Protein AF-A0A4U9XHL0-F1 (afdb_monomer_lite)

Structure (mmCIF, N/CA/C/O backbone):
data_AF-A0A4U9XHL0-F1
#
_entry.id   AF-A0A4U9XHL0-F1
#
loop_
_atom_site.group_PDB
_atom_site.id
_atom_site.type_symbol
_atom_site.label_atom_id
_atom_site.label_alt_id
_atom_site.label_comp_id
_atom_site.label_asym_id
_atom_site.label_entity_id
_atom_site.label_seq_id
_atom_site.pdbx_PDB_ins_code
_atom_site.Cartn_x
_atom_site.Cartn_y
_atom_site.Cartn_z
_atom_site.occupancy
_atom_site.B_iso_or_equiv
_atom_site.auth_seq_id
_atom_s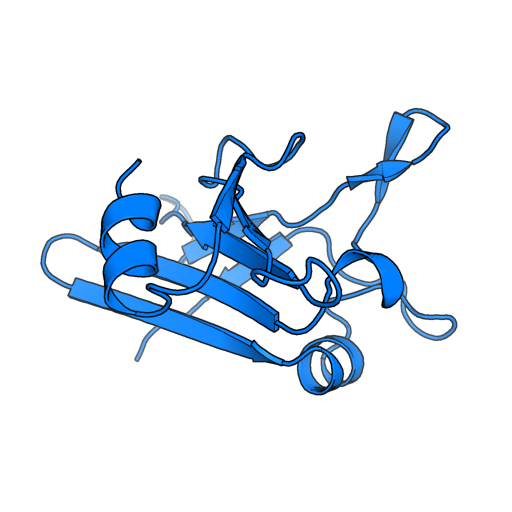ite.auth_comp_id
_atom_site.auth_asym_id
_atom_site.auth_atom_id
_atom_site.pdbx_PDB_model_num
ATOM 1 N N . MET A 1 1 ? -12.012 12.080 4.295 1.00 71.06 1 MET A N 1
ATOM 2 C CA . MET A 1 1 ? -11.476 10.882 3.616 1.00 71.06 1 MET A CA 1
ATOM 3 C C . MET A 1 1 ? -12.038 9.677 4.320 1.00 71.06 1 MET A C 1
ATOM 5 O O . MET A 1 1 ? -11.997 9.645 5.551 1.00 71.06 1 MET A O 1
ATOM 9 N N . LYS A 1 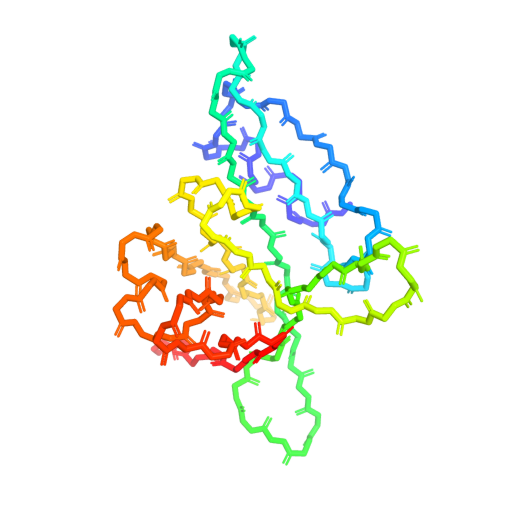2 ? -12.641 8.764 3.565 1.00 78.56 2 LYS A N 1
ATOM 10 C CA . LYS A 1 2 ? -13.396 7.644 4.140 1.00 78.56 2 LYS A CA 1
ATOM 11 C C . LYS A 1 2 ? -12.478 6.714 4.932 1.00 78.56 2 LYS A C 1
ATOM 13 O O . LYS A 1 2 ? -12.837 6.293 6.031 1.00 78.56 2 LYS A O 1
ATOM 18 N N . SER A 1 3 ? -11.250 6.530 4.446 1.00 89.75 3 SER A N 1
ATOM 19 C CA . SER A 1 3 ? -10.235 5.688 5.081 1.00 89.75 3 SER A CA 1
ATOM 20 C C . SER A 1 3 ? -9.856 6.168 6.483 1.00 89.75 3 SER A C 1
ATOM 22 O O . SER A 1 3 ? -9.678 5.348 7.372 1.00 89.75 3 SER A O 1
ATOM 24 N N . ILE A 1 4 ? -9.797 7.485 6.737 1.00 92.62 4 ILE A N 1
ATOM 25 C CA . ILE A 1 4 ? -9.383 8.017 8.052 1.00 92.62 4 ILE A CA 1
ATOM 26 C C . ILE A 1 4 ? -10.325 7.557 9.168 1.00 92.62 4 ILE A C 1
ATOM 28 O O . ILE A 1 4 ? -9.854 7.174 10.234 1.00 92.62 4 ILE A O 1
ATOM 32 N N . LYS A 1 5 ? -11.646 7.609 8.948 1.00 92.12 5 LYS A N 1
ATOM 33 C CA . LYS A 1 5 ? -12.620 7.231 9.984 1.00 92.12 5 LYS A CA 1
ATOM 34 C C . LYS A 1 5 ? -12.467 5.755 10.359 1.00 92.12 5 LYS A C 1
ATOM 36 O O . LYS A 1 5 ? -12.452 5.437 11.542 1.00 92.12 5 LYS A O 1
ATOM 41 N N . LEU A 1 6 ? -12.321 4.889 9.355 1.00 93.12 6 LEU A N 1
ATOM 42 C CA . LEU A 1 6 ? -12.100 3.456 9.545 1.00 93.12 6 LEU A CA 1
ATOM 43 C C . LEU A 1 6 ? -10.780 3.184 10.278 1.00 93.12 6 LEU A C 1
ATOM 45 O O . LEU A 1 6 ? -10.758 2.465 11.271 1.00 93.12 6 LEU A O 1
ATOM 49 N N . LEU A 1 7 ? -9.689 3.800 9.820 1.00 95.25 7 LEU A N 1
ATOM 50 C CA . LEU A 1 7 ? -8.366 3.596 10.404 1.00 95.25 7 LEU A CA 1
ATOM 51 C C . LEU A 1 7 ? -8.299 4.065 11.858 1.00 95.25 7 LEU A C 1
ATOM 53 O O . LEU A 1 7 ? -7.701 3.372 12.663 1.00 95.25 7 LEU A O 1
ATOM 57 N N . LYS A 1 8 ? -8.958 5.170 12.228 1.00 94.56 8 LYS A N 1
ATOM 58 C CA . LYS A 1 8 ? -9.028 5.612 13.633 1.00 94.56 8 LYS A CA 1
ATOM 59 C C . LYS A 1 8 ? -9.774 4.636 14.545 1.00 94.56 8 LYS A C 1
ATOM 61 O O . LYS A 1 8 ? -9.502 4.611 15.737 1.00 94.56 8 LYS A O 1
ATOM 66 N N . ALA A 1 9 ? -10.718 3.864 14.008 1.00 93.62 9 ALA A N 1
ATOM 67 C CA . ALA A 1 9 ? -11.428 2.850 14.783 1.00 93.62 9 ALA A CA 1
ATOM 68 C C . ALA A 1 9 ? -10.571 1.595 15.018 1.00 93.62 9 ALA A C 1
ATOM 70 O O . ALA A 1 9 ? -10.687 0.968 16.064 1.00 93.62 9 ALA A O 1
ATOM 71 N N . ILE A 1 10 ? -9.717 1.235 14.054 1.00 93.62 10 ILE A N 1
ATOM 72 C CA . ILE A 1 10 ? -8.907 0.003 14.087 1.00 93.62 10 ILE A CA 1
ATOM 73 C C . ILE A 1 10 ? -7.524 0.246 14.706 1.00 93.62 10 ILE A C 1
ATOM 75 O O . ILE A 1 10 ? -7.002 -0.600 15.421 1.00 93.62 10 ILE A O 1
ATOM 79 N N . TYR A 1 11 ? -6.950 1.420 14.456 1.00 93.88 11 TYR A N 1
ATOM 80 C CA . TYR A 1 11 ? -5.635 1.853 14.917 1.00 93.88 11 TYR A CA 1
ATOM 81 C C . TYR A 1 11 ? -5.765 3.166 15.712 1.00 93.88 11 TYR A C 1
ATOM 83 O O . TYR A 1 11 ? -5.245 4.198 15.280 1.00 93.88 11 TYR A O 1
ATOM 91 N N . PRO A 1 12 ? -6.477 3.168 16.856 1.00 94.12 12 PRO A N 1
ATOM 92 C CA . PRO A 1 12 ? -6.764 4.392 17.612 1.00 94.12 12 PRO A CA 1
ATOM 93 C C . PRO A 1 12 ? -5.506 5.082 18.152 1.00 94.12 12 PRO A C 1
ATOM 95 O O . PRO A 1 12 ? -5.516 6.289 18.380 1.00 94.12 12 PRO A O 1
ATOM 98 N N . ASP A 1 13 ? -4.419 4.329 18.329 1.00 93.62 13 ASP A N 1
ATOM 99 C CA . ASP A 1 13 ? -3.148 4.830 18.847 1.00 93.62 13 ASP A CA 1
ATOM 100 C C . ASP A 1 13 ? -2.201 5.376 17.772 1.00 93.62 13 ASP A C 1
ATOM 102 O O . ASP A 1 13 ? -1.096 5.793 18.106 1.00 93.62 13 ASP A O 1
ATOM 106 N N . PHE A 1 14 ? -2.597 5.379 16.499 1.00 95.69 14 PHE A N 1
ATOM 107 C CA . PHE A 1 14 ? -1.754 5.884 15.419 1.00 95.69 14 PHE A CA 1
ATOM 108 C C . PHE A 1 14 ? -2.163 7.295 14.998 1.00 95.69 14 PHE A C 1
ATOM 110 O O . PHE A 1 14 ? -3.335 7.576 14.727 1.00 95.69 14 PHE A O 1
ATOM 117 N N . ASP A 1 15 ? -1.168 8.163 14.842 1.00 96.25 15 ASP A N 1
ATOM 118 C CA . ASP A 1 15 ? -1.351 9.436 14.158 1.00 96.25 15 ASP A CA 1
ATOM 119 C C . ASP A 1 15 ? -1.473 9.188 12.654 1.00 96.25 15 ASP A C 1
ATOM 121 O O . ASP A 1 15 ? -0.727 8.401 12.073 1.00 96.25 15 ASP A O 1
ATOM 125 N N . ILE A 1 16 ? -2.408 9.872 11.995 1.00 96.62 16 ILE A N 1
ATOM 126 C CA . ILE A 1 16 ? -2.664 9.684 10.563 1.00 96.62 16 ILE A CA 1
ATOM 127 C C . ILE A 1 16 ? -2.283 10.946 9.802 1.00 96.62 16 ILE A C 1
ATOM 129 O O . ILE A 1 16 ? -2.909 11.995 9.966 1.00 96.62 16 ILE A O 1
ATOM 133 N N . VAL A 1 17 ? -1.310 10.819 8.902 1.00 95.81 17 VAL A N 1
ATOM 134 C CA . VAL A 1 17 ? -0.870 11.896 8.007 1.00 95.81 17 VAL A CA 1
ATOM 135 C C . VAL A 1 17 ? -1.098 11.521 6.545 1.00 95.81 17 VAL A C 1
ATOM 137 O O . VAL A 1 17 ? -1.168 10.346 6.183 1.00 95.81 17 VAL A O 1
ATOM 140 N N . LYS A 1 18 ? -1.242 12.529 5.682 1.00 96.12 18 LYS A N 1
ATOM 141 C CA . LYS A 1 18 ? -1.408 12.315 4.240 1.00 96.12 18 LYS A CA 1
ATOM 142 C C . LYS A 1 18 ? -0.065 12.007 3.585 1.00 96.12 18 LYS A C 1
ATOM 144 O O . LYS A 1 18 ? 0.920 12.700 3.820 1.00 96.12 18 LYS A O 1
ATOM 149 N N . ASP A 1 19 ? -0.060 11.001 2.722 1.00 92.88 19 ASP A N 1
ATOM 150 C CA . ASP A 1 19 ? 1.042 10.720 1.810 1.00 92.88 19 ASP A CA 1
ATOM 151 C C . ASP A 1 19 ? 1.124 11.821 0.745 1.00 92.88 19 ASP A C 1
ATOM 153 O O . ASP A 1 19 ? 0.107 12.329 0.266 1.00 92.88 19 ASP A O 1
ATOM 157 N N . LYS A 1 20 ? 2.348 12.185 0.369 1.00 93.00 20 LYS A N 1
ATOM 158 C CA . LYS A 1 20 ? 2.610 13.281 -0.564 1.00 93.00 20 LYS A CA 1
ATOM 159 C C . LYS A 1 20 ? 2.231 12.948 -2.009 1.00 93.00 20 LYS A C 1
ATOM 161 O O . LYS A 1 20 ? 1.851 13.846 -2.754 1.00 93.00 20 LYS A O 1
ATOM 166 N N . TRP A 1 21 ? 2.370 11.689 -2.424 1.00 94.19 21 TRP A N 1
ATOM 167 C CA . TRP A 1 21 ? 2.373 11.323 -3.845 1.00 94.19 21 TRP A CA 1
ATOM 168 C C . TRP A 1 21 ? 1.131 10.557 -4.284 1.00 94.19 21 TRP A C 1
ATOM 170 O O . TRP A 1 21 ? 0.674 10.708 -5.411 1.00 94.19 21 TRP A O 1
ATOM 180 N N . ASN A 1 22 ? 0.548 9.761 -3.391 1.00 96.38 22 ASN A N 1
ATOM 181 C CA . ASN A 1 22 ? -0.522 8.822 -3.735 1.00 96.38 22 ASN A CA 1
ATOM 182 C C . ASN A 1 22 ? -1.905 9.329 -3.294 1.00 96.38 22 ASN A C 1
ATOM 184 O O . ASN A 1 22 ? -2.761 8.545 -2.884 1.00 96.38 22 ASN A O 1
ATOM 188 N N . ILE A 1 23 ? -2.115 10.648 -3.343 1.00 95.62 23 ILE A N 1
ATOM 189 C CA . ILE A 1 23 ? -3.310 11.327 -2.814 1.00 95.62 23 ILE A CA 1
ATOM 190 C C . ILE A 1 23 ? -4.587 10.812 -3.486 1.00 95.62 23 ILE A C 1
ATOM 192 O O . ILE A 1 23 ? -5.591 10.598 -2.806 1.00 95.62 23 ILE A O 1
ATOM 196 N N . ASP A 1 24 ? -4.526 10.527 -4.790 1.00 96.12 24 ASP A N 1
ATOM 197 C CA . ASP A 1 24 ? -5.660 9.994 -5.547 1.00 96.12 24 ASP A CA 1
ATOM 198 C C . ASP A 1 24 ? -6.193 8.683 -4.967 1.00 96.12 24 ASP A C 1
ATOM 200 O O . ASP A 1 24 ? -7.382 8.409 -5.091 1.00 96.12 24 ASP A O 1
ATOM 204 N N . TYR A 1 25 ? -5.352 7.889 -4.305 1.00 97.25 25 TYR A N 1
ATOM 205 C CA . TYR A 1 25 ? -5.719 6.620 -3.672 1.00 97.25 25 TYR A CA 1
ATOM 206 C C . TYR A 1 25 ? -5.830 6.761 -2.153 1.00 97.25 25 TYR A C 1
ATOM 208 O O . TYR A 1 25 ? -5.473 5.837 -1.431 1.00 97.25 25 TYR A O 1
ATOM 216 N N . GLU A 1 26 ? -6.253 7.934 -1.664 1.00 97.06 26 GLU A N 1
ATOM 217 C CA . GLU A 1 26 ? -6.246 8.300 -0.240 1.00 97.06 26 GLU A CA 1
ATOM 218 C C . GLU A 1 26 ? -4.949 7.841 0.448 1.00 97.06 26 GLU A C 1
ATOM 220 O O . GLU A 1 26 ? -4.975 7.125 1.448 1.00 97.06 26 GLU A O 1
ATOM 225 N N . GLY A 1 27 ? -3.800 8.194 -0.137 1.00 97.31 27 GLY A N 1
ATOM 226 C CA . GLY A 1 27 ? -2.501 7.851 0.419 1.00 97.31 27 GLY A CA 1
ATOM 227 C C . GLY A 1 27 ? -2.357 8.381 1.839 1.00 97.31 27 GLY A C 1
ATOM 228 O O . GLY A 1 27 ? -2.395 9.590 2.067 1.00 97.31 27 GLY A O 1
ATOM 229 N N . LEU A 1 28 ? -2.192 7.465 2.788 1.00 97.62 28 LEU A N 1
ATOM 230 C CA . LEU A 1 28 ? -2.069 7.753 4.210 1.00 97.62 28 LEU A CA 1
ATOM 231 C C . LEU A 1 28 ? -0.845 7.048 4.791 1.00 97.62 28 LEU A C 1
ATOM 233 O O . LEU A 1 28 ? -0.461 5.967 4.333 1.00 97.62 28 LEU A O 1
ATOM 237 N N . VAL A 1 29 ? -0.267 7.659 5.818 1.00 97.12 29 VAL A N 1
ATOM 238 C CA . VAL A 1 29 ? 0.761 7.067 6.671 1.00 97.12 29 VAL A CA 1
ATOM 239 C C . VAL A 1 29 ? 0.237 7.083 8.101 1.00 97.12 29 VAL A C 1
ATOM 241 O O . VAL A 1 29 ? -0.217 8.122 8.582 1.00 97.12 29 VAL A O 1
ATOM 244 N N . LEU A 1 30 ? 0.262 5.921 8.745 1.00 97.19 30 LEU A N 1
ATOM 245 C CA . LEU A 1 30 ? -0.058 5.749 10.154 1.00 97.19 30 LEU A CA 1
ATOM 246 C C . LEU A 1 30 ? 1.263 5.725 10.916 1.00 97.19 30 LEU A C 1
ATOM 248 O O . LEU A 1 30 ? 2.087 4.855 10.654 1.00 97.19 30 LEU A O 1
ATOM 252 N N . LEU A 1 31 ? 1.458 6.663 11.832 1.00 96.69 31 LEU A N 1
ATOM 253 C CA . LEU A 1 31 ? 2.664 6.810 12.642 1.00 96.69 31 LEU A CA 1
ATOM 254 C C . LEU A 1 31 ? 2.366 6.326 14.063 1.00 96.69 31 LEU A C 1
ATOM 256 O O . LEU A 1 31 ? 1.354 6.728 14.639 1.00 96.69 31 LEU A O 1
ATOM 260 N N . SER A 1 32 ? 3.218 5.471 14.631 1.00 94.56 32 SER A N 1
ATOM 261 C CA . SER A 1 32 ? 3.104 5.116 16.050 1.00 94.56 32 SER A CA 1
ATOM 262 C C . SER A 1 32 ? 3.342 6.348 16.934 1.00 94.56 32 SER A C 1
ATOM 264 O O . SER A 1 32 ? 3.996 7.304 16.512 1.00 94.56 32 SER A O 1
ATOM 266 N N . LYS A 1 33 ? 2.836 6.345 18.177 1.00 90.06 33 LYS A N 1
ATOM 267 C CA . LYS A 1 33 ? 2.987 7.483 19.114 1.00 90.06 33 LYS A CA 1
ATOM 268 C C . LYS A 1 33 ? 4.446 7.874 19.363 1.00 90.06 33 LYS A C 1
ATOM 270 O O . LYS A 1 33 ? 4.762 9.055 19.467 1.00 90.06 33 LYS A O 1
ATOM 275 N N . ASP A 1 34 ? 5.327 6.882 19.441 1.00 89.50 34 ASP A N 1
ATOM 276 C CA . ASP A 1 34 ? 6.777 7.059 19.584 1.00 89.50 34 ASP A CA 1
ATOM 277 C C . ASP A 1 34 ? 7.487 7.392 18.258 1.00 89.50 34 ASP A C 1
ATOM 279 O O . ASP A 1 34 ? 8.684 7.677 18.254 1.00 89.50 34 ASP A O 1
ATOM 283 N N . LYS A 1 35 ? 6.749 7.370 17.139 1.00 82.06 35 LYS A N 1
ATOM 284 C CA . LYS A 1 35 ? 7.204 7.596 15.760 1.00 82.06 35 LYS A CA 1
ATOM 285 C C . LYS A 1 35 ? 8.336 6.672 15.307 1.00 82.06 35 LYS A C 1
ATOM 287 O O . LYS A 1 35 ? 8.989 6.967 14.310 1.00 82.06 35 LYS A O 1
ATOM 292 N N . GLN A 1 36 ? 8.549 5.559 16.008 1.00 86.81 36 GLN A N 1
ATOM 293 C CA . GLN A 1 36 ? 9.568 4.567 15.657 1.00 86.81 36 GLN A CA 1
ATOM 294 C C . GLN A 1 36 ? 9.110 3.657 14.522 1.00 86.81 36 GLN A C 1
ATOM 296 O O . GLN A 1 36 ? 9.925 3.151 13.756 1.00 86.81 36 GLN A O 1
ATOM 301 N N . THR A 1 37 ? 7.799 3.454 14.392 1.00 90.44 37 THR A N 1
ATOM 302 C CA . THR A 1 37 ? 7.223 2.585 13.368 1.00 90.44 37 THR A CA 1
ATOM 303 C C . THR A 1 37 ? 6.129 3.308 12.610 1.00 90.44 37 THR A C 1
ATOM 305 O O . THR A 1 37 ? 5.475 4.233 13.106 1.00 90.44 37 THR A O 1
ATOM 308 N N . TYR A 1 38 ? 5.915 2.884 11.372 1.00 95.38 38 TYR A N 1
ATOM 309 C CA . TYR A 1 38 ? 4.831 3.412 10.573 1.00 95.38 38 TYR A CA 1
ATOM 310 C C . TYR A 1 38 ? 4.283 2.369 9.608 1.00 95.38 38 TYR A C 1
ATOM 312 O O . TYR A 1 38 ? 4.932 1.375 9.289 1.00 95.38 38 TYR A O 1
ATOM 320 N N . LYS A 1 39 ? 3.050 2.595 9.161 1.00 96.12 39 LYS A N 1
ATOM 321 C CA . LYS A 1 39 ? 2.335 1.764 8.187 1.00 96.12 39 LYS A CA 1
ATOM 322 C C . LYS A 1 39 ? 1.829 2.661 7.067 1.00 96.12 39 LYS A C 1
ATOM 324 O O . LYS A 1 39 ? 1.532 3.837 7.298 1.00 96.12 39 LYS A O 1
ATOM 329 N N . ARG A 1 40 ? 1.670 2.130 5.858 1.00 97.56 40 ARG A N 1
ATOM 330 C CA . ARG A 1 40 ? 1.086 2.878 4.735 1.00 97.56 40 ARG A CA 1
ATOM 331 C C . ARG A 1 40 ? -0.270 2.322 4.372 1.00 97.56 40 ARG A C 1
ATOM 333 O O . ARG A 1 40 ? -0.429 1.120 4.225 1.00 97.56 40 ARG A O 1
ATOM 340 N N . CYS A 1 41 ? -1.233 3.210 4.163 1.00 98.00 41 CYS A N 1
ATOM 341 C CA . CYS A 1 41 ? -2.573 2.839 3.739 1.00 98.00 41 CYS A CA 1
ATOM 342 C C . CYS A 1 41 ? -2.930 3.459 2.385 1.00 98.00 41 CYS A C 1
ATOM 344 O O . CYS A 1 41 ? -2.524 4.586 2.079 1.00 98.00 41 CYS A O 1
ATOM 346 N N . ARG A 1 42 ? -3.699 2.724 1.577 1.00 97.88 42 ARG A N 1
ATOM 347 C CA . ARG A 1 42 ? -4.329 3.202 0.341 1.00 97.88 42 ARG A CA 1
ATOM 348 C C . ARG A 1 42 ? -5.782 2.747 0.260 1.00 97.88 42 ARG A C 1
ATOM 350 O O . ARG A 1 42 ? -6.116 1.657 0.711 1.00 97.88 42 ARG A O 1
ATOM 357 N N . LEU A 1 43 ? -6.609 3.539 -0.407 1.00 97.94 43 LEU A N 1
ATOM 358 C CA . LEU A 1 43 ? -7.932 3.160 -0.885 1.00 97.94 43 LEU A CA 1
ATOM 359 C C . LEU A 1 43 ? -7.831 2.708 -2.345 1.00 97.94 43 LEU A C 1
ATOM 361 O O . LEU A 1 43 ? -7.530 3.508 -3.235 1.00 97.94 43 LEU A O 1
ATOM 365 N N . ALA A 1 44 ? -8.077 1.424 -2.597 1.00 98.19 44 ALA A N 1
ATOM 366 C CA . ALA A 1 44 ? -8.139 0.892 -3.951 1.00 98.19 44 ALA A CA 1
ATOM 367 C C . ALA A 1 44 ? -9.462 1.264 -4.633 1.00 98.19 44 ALA A C 1
ATOM 369 O O . ALA A 1 44 ? -10.500 1.414 -3.992 1.00 98.19 44 ALA A O 1
ATOM 370 N N . LYS A 1 45 ? -9.421 1.410 -5.959 1.00 97.06 45 LYS A N 1
ATOM 371 C CA . LYS A 1 45 ? -10.549 1.864 -6.775 1.00 97.06 45 LYS A CA 1
ATOM 372 C C . LYS A 1 45 ? -10.934 0.825 -7.811 1.00 97.06 45 LYS A C 1
ATOM 374 O O . LYS A 1 45 ? -10.071 0.276 -8.496 1.00 97.06 45 LYS A O 1
ATOM 379 N N . GLN A 1 46 ? -12.232 0.611 -7.984 1.00 95.94 46 GLN A N 1
ATOM 380 C CA . GLN A 1 46 ? -12.729 -0.139 -9.129 1.00 95.94 46 GLN A CA 1
ATOM 381 C C . GLN A 1 46 ? -12.403 0.621 -10.421 1.00 95.94 46 GLN A C 1
ATOM 383 O O . GLN A 1 46 ? -12.430 1.853 -10.465 1.00 95.94 46 GLN A O 1
ATOM 388 N N . THR A 1 47 ? -12.091 -0.113 -11.484 1.00 94.25 47 THR A N 1
ATOM 389 C CA . THR A 1 47 ? -11.850 0.469 -12.809 1.00 94.25 47 THR A CA 1
ATOM 390 C C . THR A 1 47 ? -12.823 -0.124 -13.825 1.00 94.25 47 THR A C 1
ATOM 392 O O . THR A 1 47 ? -12.999 -1.338 -13.795 1.00 94.25 47 THR A O 1
ATOM 395 N N . PRO A 1 48 ? -13.371 0.648 -14.782 1.00 93.62 48 PRO A N 1
ATOM 396 C CA . PRO A 1 48 ? -14.443 0.155 -15.657 1.00 93.62 48 PRO A CA 1
ATOM 397 C C . PRO A 1 48 ? -14.084 -1.054 -16.532 1.00 93.62 48 PRO A C 1
ATOM 399 O O . PRO A 1 48 ? -14.956 -1.834 -16.886 1.00 93.62 48 PRO A O 1
ATOM 402 N N . LYS A 1 49 ? -12.811 -1.189 -16.929 1.00 94.44 49 LYS A N 1
ATOM 403 C CA . LYS A 1 49 ? -12.377 -2.149 -17.963 1.00 94.44 49 LYS A CA 1
ATOM 404 C C . LYS A 1 49 ? -11.751 -3.440 -17.430 1.00 94.44 49 LYS A C 1
ATOM 406 O O . LYS A 1 49 ? -11.363 -4.284 -18.229 1.00 94.44 49 LYS A O 1
ATOM 411 N N . LYS A 1 50 ? -11.519 -3.552 -16.122 1.00 96.00 50 LYS A N 1
ATOM 412 C CA . LYS A 1 50 ? -10.775 -4.672 -15.532 1.00 96.00 50 LYS A CA 1
ATOM 413 C C . LYS A 1 50 ? -11.302 -4.967 -14.142 1.00 96.00 50 LYS A C 1
ATOM 415 O O . LYS A 1 50 ? -11.451 -4.032 -13.350 1.00 96.00 50 LYS A O 1
ATOM 420 N N . ASP A 1 51 ? -11.450 -6.253 -13.859 1.00 96.12 51 ASP A N 1
ATOM 421 C CA . ASP A 1 51 ? -11.858 -6.755 -12.554 1.00 96.12 51 ASP A CA 1
ATOM 422 C C . ASP A 1 51 ? -10.854 -6.399 -11.453 1.00 96.12 51 ASP A C 1
ATOM 424 O O . ASP A 1 51 ? -9.689 -6.043 -11.695 1.00 96.12 51 ASP A O 1
ATOM 428 N N . GLY A 1 52 ? -11.341 -6.481 -10.219 1.00 96.81 52 GLY A N 1
ATOM 429 C CA . GLY A 1 52 ? -10.598 -6.104 -9.028 1.00 96.81 52 GLY A CA 1
ATOM 430 C C . GLY A 1 52 ? -10.416 -4.593 -8.866 1.00 96.81 52 GLY A C 1
ATOM 431 O O . GLY A 1 52 ? -10.879 -3.766 -9.657 1.00 96.81 52 GLY A O 1
ATOM 432 N N . TYR A 1 53 ? -9.702 -4.241 -7.804 1.00 98.31 53 TYR A N 1
ATOM 433 C CA . TYR A 1 53 ? -9.544 -2.872 -7.332 1.00 98.31 53 TYR A CA 1
ATOM 434 C C . TYR A 1 53 ? -8.095 -2.440 -7.487 1.00 98.31 53 TYR A C 1
ATOM 436 O O . TYR A 1 53 ? -7.186 -3.065 -6.946 1.00 98.31 53 TYR A O 1
ATOM 444 N N . PHE A 1 54 ? -7.868 -1.379 -8.251 1.00 98.38 54 PHE A N 1
ATOM 445 C CA . PHE A 1 54 ? -6.547 -0.855 -8.553 1.00 98.38 54 PHE A CA 1
ATOM 446 C C . PHE A 1 54 ? -6.101 0.168 -7.509 1.00 98.38 54 PHE A C 1
ATOM 448 O O . PHE A 1 54 ? -6.871 1.043 -7.115 1.00 98.38 54 PHE A O 1
ATOM 455 N N . THR A 1 55 ? -4.838 0.094 -7.102 1.00 98.38 55 THR A N 1
ATOM 456 C CA . THR A 1 55 ? -4.207 1.092 -6.237 1.00 98.38 55 THR A CA 1
ATOM 457 C C . THR A 1 55 ? -2.749 1.305 -6.611 1.00 98.38 55 THR A C 1
ATOM 459 O O . THR A 1 55 ? -2.098 0.391 -7.125 1.00 98.38 55 THR A O 1
ATOM 462 N N . ALA A 1 56 ? -2.245 2.507 -6.334 1.00 98.19 56 ALA A N 1
ATOM 463 C CA . ALA A 1 56 ? -0.857 2.892 -6.540 1.00 98.19 56 ALA A CA 1
ATOM 464 C C . ALA A 1 56 ? -0.142 3.153 -5.201 1.00 98.19 56 ALA A C 1
ATOM 466 O O . ALA A 1 56 ? -0.714 3.693 -4.249 1.00 98.19 56 ALA A O 1
ATOM 467 N N . PHE A 1 57 ? 1.122 2.749 -5.136 1.00 97.19 57 PHE A N 1
ATOM 468 C CA . PHE A 1 57 ? 2.011 2.868 -3.983 1.00 97.19 57 PHE A CA 1
ATOM 469 C C . PHE A 1 57 ? 3.441 3.072 -4.494 1.00 97.19 57 PHE A C 1
ATOM 471 O O . PHE A 1 57 ? 4.194 2.135 -4.731 1.00 97.19 57 PHE A O 1
ATOM 478 N N . TRP A 1 58 ? 3.795 4.327 -4.731 1.00 97.62 58 TRP A N 1
ATOM 479 C CA . TRP A 1 58 ? 5.115 4.711 -5.226 1.00 97.62 58 TRP A CA 1
ATOM 480 C C . TRP A 1 58 ? 5.569 6.025 -4.595 1.00 97.62 58 TRP A C 1
ATOM 482 O O . TRP A 1 58 ? 4.769 6.754 -4.001 1.00 97.62 58 TRP A O 1
ATOM 492 N N . GLN A 1 59 ? 6.846 6.355 -4.760 1.00 96.38 59 GLN A N 1
ATOM 493 C CA . GLN A 1 59 ? 7.393 7.658 -4.394 1.00 96.38 59 GLN A CA 1
ATOM 494 C C . GLN A 1 59 ? 8.236 8.280 -5.503 1.00 96.38 59 GLN A C 1
ATOM 496 O O . GLN A 1 59 ? 8.550 7.634 -6.499 1.00 96.38 59 GLN A O 1
ATOM 501 N N . LYS A 1 60 ? 8.581 9.561 -5.357 1.00 96.12 60 LYS A N 1
ATOM 502 C CA . LYS A 1 60 ? 9.557 10.218 -6.232 1.00 96.12 60 LYS A CA 1
ATOM 503 C C . LYS A 1 60 ? 10.964 10.034 -5.686 1.00 96.12 60 LYS A C 1
ATOM 505 O O . LYS A 1 60 ? 11.206 10.340 -4.524 1.00 96.12 60 LYS A O 1
ATOM 510 N N . SER A 1 61 ? 11.886 9.625 -6.552 1.00 94.38 61 SER A N 1
ATOM 511 C CA . SER A 1 61 ? 13.318 9.715 -6.280 1.00 94.38 61 SER A CA 1
ATOM 512 C C . SER A 1 61 ? 13.779 11.175 -6.211 1.00 94.38 61 SER A C 1
ATOM 514 O O . SER A 1 61 ? 13.063 12.089 -6.633 1.00 94.38 61 SER A O 1
ATOM 516 N N . SER A 1 62 ? 15.011 11.393 -5.747 1.00 92.50 62 SER A N 1
ATOM 517 C CA . SER A 1 62 ? 15.674 12.708 -5.758 1.00 92.50 62 SER A CA 1
ATOM 518 C C . SER A 1 62 ? 15.699 13.353 -7.150 1.00 92.50 62 SER A C 1
ATOM 520 O O . SER A 1 62 ? 15.562 14.565 -7.274 1.00 92.50 62 SER A O 1
ATOM 522 N N . ASN A 1 63 ? 15.759 12.536 -8.205 1.00 95.31 63 ASN A N 1
ATOM 523 C CA . ASN A 1 63 ? 15.730 12.972 -9.604 1.00 95.31 63 ASN A CA 1
ATOM 524 C C . ASN A 1 63 ? 14.301 13.147 -10.160 1.00 95.31 63 ASN A C 1
ATOM 526 O O . ASN A 1 63 ? 14.107 13.246 -11.370 1.00 95.31 63 ASN A O 1
ATOM 530 N N . GLY A 1 64 ? 13.275 13.109 -9.304 1.00 94.00 64 GLY A N 1
ATOM 531 C CA . GLY A 1 64 ? 11.878 13.351 -9.670 1.00 94.00 64 GLY A CA 1
ATOM 532 C C . GLY A 1 64 ? 11.176 12.206 -10.409 1.00 94.00 64 GLY A C 1
ATOM 533 O O . GLY A 1 64 ? 10.018 12.378 -10.813 1.00 94.00 64 GLY A O 1
ATOM 534 N N . LYS A 1 65 ? 11.825 11.045 -10.570 1.00 96.88 65 LYS A N 1
ATOM 535 C CA . LYS A 1 65 ? 11.242 9.855 -11.213 1.00 96.88 65 LYS A CA 1
ATOM 536 C C . LYS A 1 65 ? 10.380 9.073 -10.230 1.00 96.88 65 LYS A C 1
ATOM 538 O O . LYS A 1 65 ? 10.756 8.930 -9.071 1.00 96.88 65 LYS A O 1
ATOM 543 N N . ASN A 1 66 ? 9.261 8.532 -10.704 1.00 97.56 66 ASN A N 1
ATOM 544 C CA . ASN A 1 66 ? 8.437 7.635 -9.900 1.00 97.56 66 ASN A CA 1
ATOM 545 C C . ASN A 1 66 ? 9.155 6.290 -9.754 1.00 97.56 66 ASN A C 1
ATOM 547 O O . ASN A 1 66 ? 9.557 5.690 -10.752 1.00 97.56 66 ASN A O 1
ATOM 551 N N . ILE A 1 67 ? 9.316 5.848 -8.514 1.00 97.50 67 ILE A N 1
ATOM 552 C CA . ILE A 1 67 ? 9.962 4.598 -8.135 1.00 97.50 67 ILE A CA 1
ATOM 553 C C . ILE A 1 67 ? 9.069 3.837 -7.145 1.00 97.50 67 ILE A C 1
ATOM 555 O O . ILE A 1 67 ? 8.305 4.459 -6.397 1.00 97.50 67 ILE A O 1
ATOM 559 N N . PRO A 1 68 ? 9.121 2.499 -7.143 1.00 97.75 68 PRO A N 1
ATOM 560 C CA . PRO A 1 68 ? 8.479 1.700 -6.108 1.00 97.75 68 PRO A CA 1
ATOM 561 C C . PRO A 1 68 ? 9.081 2.002 -4.735 1.00 97.75 68 PRO A C 1
ATOM 563 O O . PRO A 1 68 ? 10.190 2.524 -4.634 1.00 97.75 68 PRO A O 1
ATOM 566 N N . PHE A 1 69 ? 8.330 1.672 -3.689 1.00 97.19 69 PHE A N 1
ATOM 567 C CA . PHE A 1 69 ? 8.863 1.685 -2.330 1.00 97.19 69 PHE A CA 1
ATOM 568 C C . PHE A 1 69 ? 9.972 0.648 -2.177 1.00 97.19 69 PHE A C 1
ATOM 570 O O . PHE A 1 69 ? 9.886 -0.420 -2.781 1.00 97.19 69 PHE A O 1
ATOM 577 N N . THR A 1 70 ? 10.977 0.963 -1.372 1.00 95.56 70 THR A N 1
ATOM 578 C CA . THR A 1 70 ? 11.980 0.035 -0.843 1.00 95.56 70 THR A CA 1
ATOM 579 C C . THR A 1 70 ? 11.543 -0.521 0.516 1.00 95.56 70 THR A C 1
ATOM 581 O O . THR A 1 70 ? 10.453 -0.208 1.010 1.00 95.56 70 THR A O 1
ATOM 584 N N . ASP A 1 71 ? 12.402 -1.343 1.120 1.00 90.56 71 ASP A N 1
ATOM 585 C CA . ASP A 1 71 ? 12.248 -1.826 2.495 1.00 90.56 71 ASP A CA 1
ATOM 586 C C . ASP A 1 71 ? 12.103 -0.675 3.507 1.00 90.56 71 ASP A C 1
ATOM 588 O O . ASP A 1 71 ? 11.149 -0.627 4.289 1.00 90.56 71 ASP A O 1
ATOM 592 N N . ASP A 1 72 ? 12.976 0.327 3.392 1.00 89.38 72 ASP A N 1
ATOM 593 C CA . ASP A 1 72 ? 12.979 1.505 4.262 1.00 89.38 72 ASP A CA 1
ATOM 594 C C . ASP A 1 72 ? 11.746 2.389 4.078 1.00 89.38 72 ASP A C 1
ATOM 596 O O . 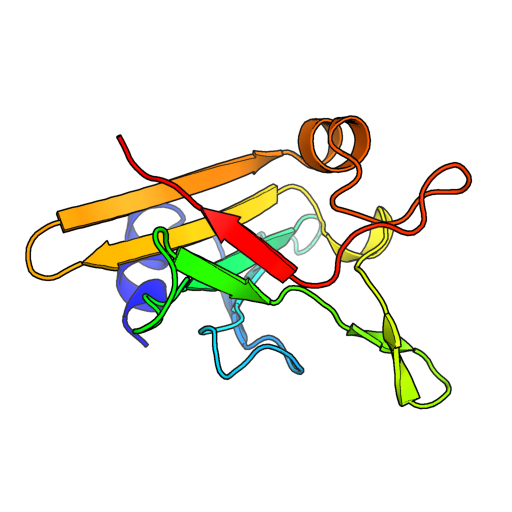ASP A 1 72 ? 11.333 3.072 5.015 1.00 89.38 72 ASP A O 1
ATOM 600 N N . ASP A 1 73 ? 11.153 2.391 2.879 1.00 93.25 73 ASP A N 1
ATOM 601 C CA . ASP A 1 73 ? 10.040 3.274 2.539 1.00 93.25 73 ASP A CA 1
ATOM 602 C C . ASP A 1 73 ? 8.683 2.746 3.004 1.00 93.25 73 ASP A C 1
ATOM 604 O O . ASP A 1 73 ? 7.770 3.542 3.246 1.00 93.25 73 ASP A O 1
ATOM 608 N N . LEU A 1 74 ? 8.481 1.424 3.030 1.00 94.25 74 LEU A N 1
ATOM 609 C CA . LEU A 1 74 ? 7.159 0.842 3.276 1.00 94.25 74 LEU A CA 1
ATOM 610 C C . LEU A 1 74 ? 6.731 0.982 4.742 1.00 94.25 74 LEU A C 1
ATOM 612 O O . LEU A 1 74 ? 5.548 1.214 5.013 1.00 94.25 74 LEU A O 1
ATOM 616 N N . GLY A 1 75 ? 7.687 0.859 5.662 1.00 94.25 75 GLY A N 1
ATOM 617 C CA . GLY A 1 75 ? 7.419 0.653 7.080 1.00 94.25 75 GLY A CA 1
ATOM 618 C C . GLY A 1 75 ? 7.028 -0.801 7.361 1.00 94.25 75 GLY A C 1
ATOM 619 O O . GLY A 1 75 ? 7.556 -1.728 6.752 1.00 94.25 75 GLY A O 1
ATOM 620 N N . GLU A 1 76 ? 6.099 -1.020 8.286 1.00 96.25 76 GLU A N 1
ATOM 621 C CA . GLU A 1 76 ? 5.753 -2.366 8.762 1.00 96.25 76 GLU A CA 1
ATOM 622 C C . GLU A 1 76 ? 4.723 -3.082 7.879 1.00 96.25 76 GLU A C 1
ATOM 624 O O . GLU A 1 76 ? 4.801 -4.295 7.674 1.00 96.25 76 GLU A O 1
ATOM 629 N N . GLU A 1 77 ? 3.756 -2.340 7.334 1.00 97.12 77 GLU A N 1
ATOM 630 C CA . GLU A 1 77 ? 2.624 -2.897 6.586 1.00 97.12 77 GLU A CA 1
ATOM 631 C C . GLU A 1 77 ? 2.170 -1.979 5.447 1.00 97.12 77 GLU A C 1
ATOM 633 O O . GLU A 1 77 ? 2.088 -0.754 5.598 1.00 97.12 77 GLU A O 1
ATOM 638 N N . LEU A 1 78 ? 1.761 -2.606 4.340 1.00 98.06 78 LEU A N 1
ATOM 639 C CA . LEU A 1 78 ? 0.924 -1.999 3.311 1.00 98.06 78 LEU A CA 1
ATOM 640 C C . LEU A 1 78 ? -0.536 -2.419 3.522 1.00 98.06 78 LEU A C 1
ATOM 642 O O . LEU A 1 78 ? -0.905 -3.572 3.294 1.00 98.06 78 LEU A O 1
ATOM 646 N N . ILE A 1 79 ? -1.374 -1.468 3.921 1.00 98.25 79 ILE A N 1
ATOM 647 C CA . ILE A 1 79 ? -2.809 -1.647 4.143 1.00 98.25 79 ILE A CA 1
ATOM 648 C C . ILE A 1 79 ? -3.569 -1.151 2.916 1.00 98.25 79 ILE A C 1
ATOM 650 O O . ILE A 1 79 ? -3.433 0.004 2.510 1.00 98.25 79 ILE A O 1
ATOM 654 N N . ILE A 1 80 ? -4.408 -1.999 2.332 1.00 98.31 80 ILE A N 1
ATOM 655 C CA . ILE A 1 80 ? -5.227 -1.645 1.174 1.00 98.31 80 ILE A CA 1
ATOM 656 C C . ILE A 1 80 ? -6.695 -1.819 1.521 1.00 98.31 80 ILE A C 1
ATOM 658 O O . ILE A 1 80 ? -7.180 -2.937 1.677 1.00 98.31 80 ILE A O 1
ATOM 662 N N . ILE A 1 81 ? -7.403 -0.699 1.615 1.00 98.06 81 ILE A N 1
ATOM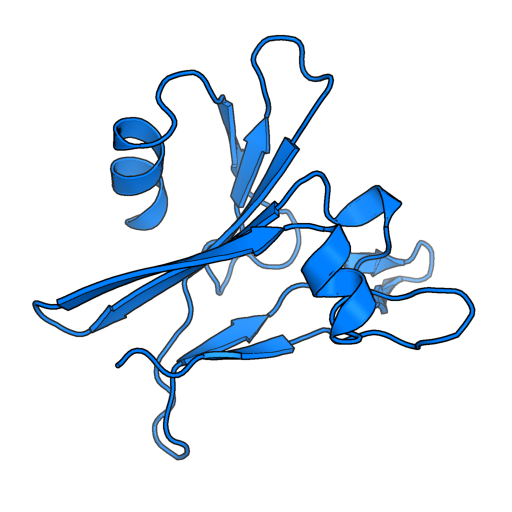 663 C CA . ILE A 1 81 ? -8.845 -0.663 1.830 1.00 98.06 81 ILE A CA 1
ATOM 664 C C . ILE A 1 81 ? -9.541 -0.838 0.484 1.00 98.06 81 ILE A C 1
ATOM 666 O O . ILE A 1 81 ? -9.182 -0.197 -0.507 1.00 98.06 81 ILE A O 1
ATOM 670 N N . VAL A 1 82 ? -10.564 -1.685 0.469 1.00 97.56 82 VAL A N 1
ATOM 671 C CA . VAL A 1 82 ? -11.509 -1.829 -0.636 1.00 97.56 82 VAL A CA 1
ATOM 672 C C . VAL A 1 82 ? -12.895 -1.476 -0.116 1.00 97.56 82 VAL A C 1
ATOM 674 O O . VAL A 1 82 ? -13.343 -2.010 0.898 1.00 97.56 82 VAL A O 1
ATOM 677 N N . GLU A 1 83 ? -13.575 -0.579 -0.820 1.00 94.06 83 GLU A N 1
ATOM 678 C CA . GLU A 1 83 ? -14.968 -0.220 -0.565 1.00 94.06 83 GLU A CA 1
ATOM 679 C C . GLU A 1 83 ? -15.753 -0.370 -1.869 1.00 94.06 83 GLU A C 1
ATOM 681 O O . GLU A 1 83 ? -15.388 0.218 -2.889 1.00 94.06 83 GLU A O 1
ATOM 686 N N . ASP A 1 84 ? -16.829 -1.151 -1.827 1.00 92.75 84 ASP A N 1
ATOM 687 C CA . ASP A 1 84 ? -17.746 -1.345 -2.947 1.00 92.75 84 ASP A CA 1
ATOM 688 C C . ASP A 1 84 ? -19.191 -1.369 -2.449 1.00 92.75 84 ASP A C 1
ATOM 690 O O . ASP A 1 84 ? -19.659 -2.342 -1.849 1.00 92.75 84 ASP A O 1
ATOM 694 N N . LYS A 1 85 ? -19.900 -0.262 -2.693 1.00 89.69 85 LYS A N 1
ATOM 695 C CA . LYS A 1 85 ? -21.286 -0.023 -2.265 1.00 89.69 85 LYS A CA 1
ATOM 696 C C . LYS A 1 85 ? -21.476 -0.258 -0.760 1.00 89.69 85 LYS A C 1
ATOM 698 O O . LYS A 1 85 ? -21.174 0.622 0.037 1.00 89.69 85 LYS A O 1
ATOM 703 N N . HIS A 1 86 ? -21.991 -1.428 -0.384 1.00 90.56 86 HIS A N 1
ATOM 704 C CA . HIS A 1 86 ? -22.298 -1.819 0.996 1.00 90.56 86 HIS A CA 1
ATOM 705 C C . HIS A 1 86 ? -21.268 -2.789 1.589 1.00 9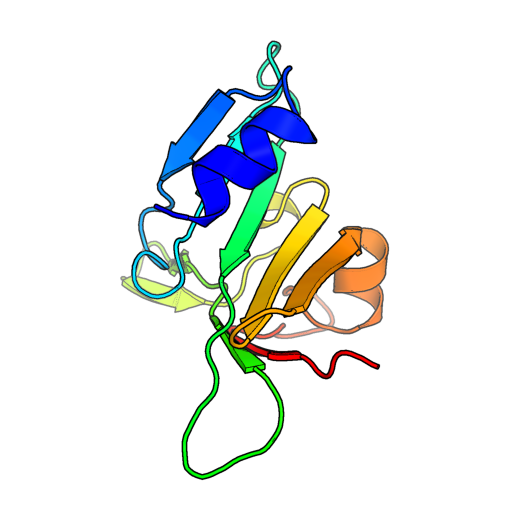0.56 86 HIS A C 1
ATOM 707 O O . HIS A 1 86 ? -21.435 -3.244 2.718 1.00 90.56 86 HIS A O 1
ATOM 713 N N . LYS A 1 87 ? -20.222 -3.135 0.833 1.00 93.12 87 LYS A N 1
ATOM 714 C CA . LYS A 1 87 ? -19.134 -4.008 1.269 1.00 93.12 87 LYS A CA 1
ATOM 715 C C . LYS A 1 87 ? -17.877 -3.183 1.510 1.00 93.12 87 LYS A C 1
ATOM 717 O O . LYS A 1 87 ? -17.535 -2.297 0.727 1.00 93.12 87 LYS A O 1
ATOM 722 N N . GLN A 1 88 ? -17.172 -3.506 2.584 1.00 94.06 88 GLN A N 1
ATOM 723 C CA . GLN A 1 88 ? -15.889 -2.909 2.917 1.00 94.06 88 GLN A CA 1
ATOM 724 C C . GLN A 1 88 ? -14.976 -3.979 3.504 1.00 94.06 88 GLN A C 1
ATOM 726 O O . GLN A 1 88 ? -15.420 -4.826 4.276 1.00 94.06 88 GLN A O 1
ATOM 731 N N . GLY A 1 89 ? -13.702 -3.930 3.137 1.00 95.50 89 GLY A N 1
ATOM 732 C CA . GLY A 1 89 ? -12.682 -4.821 3.667 1.00 95.50 89 GLY A CA 1
ATOM 733 C C . GLY A 1 89 ? -11.290 -4.228 3.520 1.00 95.50 89 GLY A C 1
ATOM 734 O O . GLY A 1 89 ? -11.104 -3.166 2.919 1.00 95.50 89 GLY A O 1
ATOM 735 N N . MET A 1 90 ? -10.306 -4.926 4.076 1.00 97.00 90 MET A N 1
ATOM 736 C CA . MET A 1 90 ? -8.908 -4.534 3.980 1.00 97.00 90 MET A CA 1
ATOM 737 C C . MET A 1 90 ? -7.999 -5.730 3.746 1.00 97.00 90 MET A C 1
ATOM 739 O O . MET A 1 90 ? -8.206 -6.807 4.299 1.00 97.00 90 MET A O 1
ATOM 743 N N . PHE A 1 91 ? -6.965 -5.499 2.950 1.00 98.19 91 PHE A N 1
ATOM 744 C CA . PHE A 1 91 ? -5.794 -6.354 2.875 1.00 98.19 91 PHE A CA 1
ATOM 745 C C . PHE A 1 91 ? -4.703 -5.723 3.727 1.00 98.19 91 PHE A C 1
ATOM 747 O O . PHE A 1 91 ? -4.418 -4.537 3.571 1.00 98.19 91 PHE A O 1
ATOM 754 N N . ILE A 1 92 ? -4.085 -6.510 4.599 1.00 97.94 92 ILE A N 1
ATOM 755 C CA . ILE A 1 92 ? -2.908 -6.103 5.362 1.00 97.94 92 ILE A CA 1
ATOM 756 C C . ILE A 1 92 ? -1.763 -6.962 4.844 1.00 97.94 92 ILE A C 1
ATOM 758 O O . ILE A 1 92 ? -1.810 -8.184 4.961 1.00 97.94 92 ILE A O 1
ATOM 762 N N . ILE A 1 93 ? -0.777 -6.330 4.210 1.00 98.31 93 ILE A N 1
ATOM 763 C CA . ILE A 1 93 ? 0.410 -7.007 3.687 1.00 98.31 93 ILE A CA 1
ATOM 764 C C . ILE A 1 93 ? 1.594 -6.601 4.565 1.00 98.31 93 ILE A C 1
ATOM 766 O O . ILE A 1 93 ? 2.074 -5.470 4.433 1.00 98.31 93 ILE A O 1
ATOM 770 N N . PRO A 1 94 ? 2.079 -7.490 5.446 1.00 98.00 94 PRO A N 1
ATOM 771 C CA . PRO A 1 94 ? 3.308 -7.257 6.191 1.00 98.00 94 PRO A CA 1
ATOM 772 C C . PRO A 1 94 ? 4.503 -7.048 5.257 1.00 98.00 94 PRO A C 1
ATOM 774 O O . PRO A 1 94 ? 4.576 -7.647 4.183 1.00 98.00 94 PRO A O 1
ATOM 777 N N . LYS A 1 95 ? 5.481 -6.253 5.688 1.00 97.12 95 LYS A N 1
ATOM 778 C CA . LYS A 1 95 ? 6.723 -5.978 4.946 1.00 97.12 95 LYS A CA 1
ATOM 779 C C . LYS A 1 95 ? 7.411 -7.240 4.414 1.00 97.12 95 LYS A C 1
ATOM 781 O O . LYS A 1 95 ? 7.729 -7.305 3.229 1.00 97.12 95 LYS A O 1
ATOM 786 N N . HIS A 1 96 ? 7.551 -8.280 5.239 1.00 97.00 96 HIS A N 1
ATOM 787 C CA . HIS A 1 96 ? 8.178 -9.539 4.815 1.00 97.00 96 HIS A CA 1
ATOM 788 C C . HIS A 1 96 ? 7.423 -10.218 3.654 1.00 97.00 96 HIS A C 1
ATOM 790 O O . HIS A 1 96 ? 8.038 -10.742 2.725 1.00 97.00 96 HIS A O 1
ATOM 796 N N . ASP A 1 97 ? 6.088 -10.162 3.660 1.00 98.12 97 ASP A N 1
ATOM 797 C CA . ASP A 1 97 ? 5.257 -10.670 2.570 1.00 98.12 97 ASP A CA 1
ATOM 798 C C . ASP A 1 97 ? 5.337 -9.774 1.330 1.00 98.12 97 ASP A C 1
ATOM 800 O O . ASP A 1 97 ? 5.304 -10.273 0.202 1.00 98.12 97 ASP A O 1
ATOM 804 N N . ALA A 1 98 ? 5.467 -8.456 1.515 1.00 98.00 98 ALA A N 1
ATOM 805 C CA . ALA A 1 98 ? 5.667 -7.512 0.422 1.00 98.00 98 ALA A CA 1
ATOM 806 C C . ALA A 1 98 ? 6.989 -7.772 -0.319 1.00 98.00 98 ALA A C 1
ATOM 808 O O . ALA A 1 98 ? 6.997 -7.763 -1.552 1.00 98.00 98 ALA A O 1
ATOM 809 N N . ILE A 1 99 ? 8.064 -8.082 0.413 1.00 96.88 99 ILE A N 1
ATOM 810 C CA . ILE A 1 99 ? 9.355 -8.515 -0.142 1.00 96.88 99 ILE A CA 1
ATOM 811 C C . ILE A 1 99 ? 9.184 -9.838 -0.888 1.00 96.88 99 ILE A C 1
ATOM 813 O O . ILE A 1 99 ? 9.424 -9.905 -2.092 1.00 96.88 99 ILE A O 1
ATOM 817 N N . LYS A 1 100 ? 8.663 -10.873 -0.213 1.00 97.56 100 LYS A N 1
ATOM 818 C CA . LYS A 1 100 ? 8.480 -12.218 -0.788 1.00 97.56 100 LYS A CA 1
ATOM 819 C C . LYS A 1 100 ? 7.658 -12.215 -2.082 1.00 97.56 100 LYS A C 1
ATOM 821 O O . LYS A 1 100 ? 7.850 -13.064 -2.950 1.00 97.56 100 LYS A O 1
ATOM 826 N N . ARG A 1 101 ? 6.713 -11.280 -2.216 1.00 96.75 101 ARG A N 1
ATOM 827 C CA . ARG A 1 101 ? 5.825 -11.139 -3.384 1.00 96.75 101 ARG A CA 1
ATOM 828 C C . ARG A 1 101 ? 6.315 -10.109 -4.409 1.00 96.75 101 ARG A C 1
ATOM 830 O O . ARG A 1 101 ? 5.563 -9.792 -5.342 1.00 96.75 101 ARG A O 1
ATOM 837 N N . ASN A 1 102 ? 7.538 -9.593 -4.258 1.00 97.44 102 ASN A N 1
ATOM 838 C CA . ASN A 1 102 ? 8.151 -8.592 -5.135 1.00 97.44 102 ASN A CA 1
ATOM 839 C C . ASN A 1 102 ? 7.269 -7.341 -5.311 1.00 97.44 102 ASN A C 1
ATOM 841 O O . ASN A 1 102 ? 7.090 -6.834 -6.421 1.00 97.44 102 ASN A O 1
ATOM 845 N N . ILE A 1 103 ? 6.625 -6.895 -4.229 1.00 98.00 103 ILE A N 1
ATOM 846 C CA . ILE A 1 103 ? 5.779 -5.693 -4.207 1.00 98.00 103 ILE A CA 1
ATOM 847 C C . ILE A 1 103 ? 6.645 -4.449 -4.012 1.00 98.00 103 ILE A C 1
ATOM 849 O O . ILE A 1 103 ? 6.424 -3.457 -4.703 1.00 98.00 103 ILE A O 1
ATOM 853 N N . ILE A 1 104 ? 7.637 -4.517 -3.127 1.00 97.81 104 ILE A N 1
ATOM 854 C CA . ILE A 1 104 ? 8.640 -3.465 -2.929 1.00 97.81 104 ILE A CA 1
ATOM 855 C C . ILE A 1 104 ? 9.942 -3.814 -3.652 1.00 97.81 104 ILE A C 1
ATOM 857 O O . ILE A 1 104 ? 10.133 -4.955 -4.083 1.00 97.81 104 ILE A O 1
ATOM 861 N N . ALA A 1 105 ? 10.790 -2.812 -3.855 1.00 97.62 105 ALA A N 1
ATOM 862 C CA . ALA A 1 105 ? 12.105 -2.974 -4.447 1.00 97.62 105 ALA A CA 1
ATOM 863 C C . ALA A 1 105 ? 13.108 -3.523 -3.427 1.00 97.62 105 ALA A C 1
ATOM 865 O O . ALA A 1 105 ? 13.127 -3.090 -2.275 1.00 97.62 105 ALA A O 1
ATOM 866 N N . THR A 1 106 ? 13.945 -4.441 -3.897 1.00 96.25 106 THR A N 1
ATOM 867 C CA . THR A 1 106 ? 15.113 -5.005 -3.208 1.00 96.25 106 THR A CA 1
ATOM 868 C C . THR A 1 106 ? 16.269 -5.097 -4.205 1.00 96.25 106 THR A C 1
ATOM 870 O O . THR A 1 106 ? 16.102 -4.754 -5.381 1.00 96.25 106 THR A O 1
ATOM 873 N N . ASP A 1 107 ? 17.426 -5.595 -3.779 1.00 95.12 107 ASP A N 1
ATOM 874 C CA . ASP A 1 107 ? 18.555 -5.821 -4.688 1.00 95.12 107 ASP A CA 1
ATOM 875 C C . ASP A 1 107 ? 18.224 -6.858 -5.782 1.00 95.12 107 ASP A C 1
ATOM 877 O O . ASP A 1 107 ? 18.712 -6.770 -6.910 1.00 95.12 107 ASP A O 1
ATOM 881 N N . GLU A 1 108 ? 17.325 -7.804 -5.494 1.00 94.62 108 GLU A N 1
ATOM 882 C CA . GLU A 1 108 ? 16.903 -8.870 -6.410 1.00 94.62 108 GLU A CA 1
ATOM 883 C C . GLU A 1 108 ? 15.651 -8.524 -7.232 1.00 94.62 108 GLU A C 1
ATOM 885 O O . GLU A 1 108 ? 15.331 -9.212 -8.206 1.00 94.62 108 GLU A O 1
ATOM 890 N N . SER A 1 109 ? 14.908 -7.479 -6.855 1.00 96.19 109 SER A N 1
ATOM 891 C CA . SER A 1 109 ? 13.602 -7.165 -7.435 1.00 96.19 109 SER A CA 1
ATOM 892 C C . SER A 1 109 ? 13.408 -5.674 -7.656 1.00 96.19 109 SER A C 1
ATOM 894 O O . SER A 1 109 ? 13.524 -4.860 -6.747 1.00 96.19 109 SER A O 1
ATOM 896 N N . LYS A 1 110 ? 12.953 -5.306 -8.859 1.00 96.12 110 LYS A N 1
ATOM 897 C CA . LYS A 1 110 ? 12.578 -3.917 -9.160 1.00 96.12 110 LYS A CA 1
ATOM 898 C C . LYS A 1 110 ? 11.374 -3.422 -8.357 1.00 96.12 110 LYS A C 1
ATOM 900 O O . LYS A 1 110 ? 11.172 -2.219 -8.331 1.00 96.12 110 LYS A O 1
ATOM 905 N N . GLY A 1 111 ? 10.565 -4.301 -7.761 1.00 97.88 111 GLY A N 1
ATOM 906 C CA . GLY A 1 111 ? 9.324 -3.931 -7.075 1.00 97.88 111 GLY A CA 1
ATOM 907 C C . GLY A 1 111 ? 8.190 -3.486 -8.008 1.00 97.88 111 GLY A C 1
ATOM 908 O O . GLY A 1 111 ? 8.278 -3.561 -9.238 1.00 97.88 111 GLY A O 1
ATOM 909 N N . LYS A 1 112 ? 7.083 -3.027 -7.416 1.00 98.31 112 LYS A N 1
ATOM 910 C CA . LYS A 1 112 ? 5.865 -2.584 -8.112 1.00 98.31 112 LYS A CA 1
ATOM 911 C C . LYS A 1 112 ? 5.441 -1.205 -7.624 1.00 98.31 112 LYS A C 1
ATOM 913 O O . LYS A 1 112 ? 5.538 -0.889 -6.449 1.00 98.31 112 LYS A O 1
ATOM 918 N N . MET A 1 113 ? 4.902 -0.400 -8.534 1.00 98.25 113 MET A N 1
ATOM 919 C CA . MET A 1 113 ? 4.330 0.913 -8.201 1.00 98.25 113 MET A CA 1
ATOM 920 C C . MET A 1 113 ? 2.806 0.8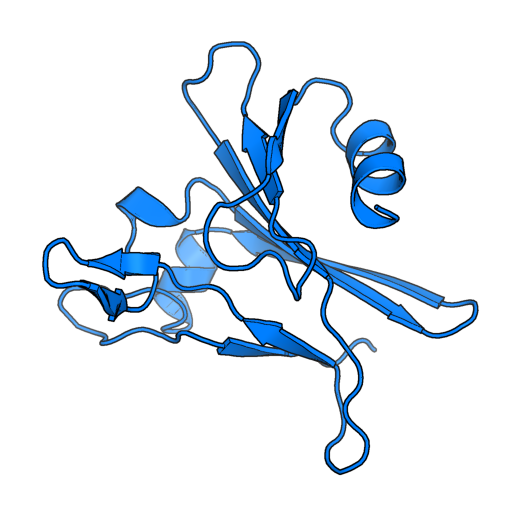82 -8.032 1.00 98.25 113 MET A C 1
ATOM 922 O O . MET A 1 113 ? 2.207 1.859 -7.589 1.00 98.25 113 MET A O 1
ATOM 926 N N . ALA A 1 114 ? 2.159 -0.203 -8.458 1.00 98.31 114 ALA A N 1
ATOM 927 C CA . ALA A 1 114 ? 0.717 -0.376 -8.404 1.00 98.31 114 ALA A CA 1
ATOM 928 C C . ALA A 1 114 ? 0.343 -1.855 -8.547 1.00 98.31 114 ALA A C 1
ATOM 930 O O . ALA A 1 114 ? 1.087 -2.634 -9.147 1.00 98.31 114 ALA A O 1
ATOM 931 N N . MET A 1 115 ? -0.829 -2.240 -8.041 1.00 97.94 115 MET A N 1
ATOM 932 C CA . MET A 1 115 ? -1.386 -3.580 -8.251 1.00 97.94 115 MET A CA 1
ATOM 933 C C . MET A 1 115 ? -2.911 -3.597 -8.118 1.00 97.94 115 MET A C 1
ATOM 935 O O . MET A 1 115 ? -3.533 -2.595 -7.755 1.00 97.94 115 MET A O 1
ATOM 939 N N . ARG A 1 116 ? -3.509 -4.746 -8.455 1.00 98.25 116 ARG A N 1
ATOM 940 C CA . ARG A 1 116 ? -4.940 -5.016 -8.291 1.00 98.25 116 ARG A CA 1
ATOM 941 C C . ARG A 1 116 ? -5.189 -5.967 -7.133 1.00 98.25 116 ARG A C 1
ATOM 943 O O . ARG A 1 116 ? -4.432 -6.916 -6.952 1.00 98.25 116 ARG A O 1
ATOM 950 N N . PHE A 1 117 ? -6.275 -5.716 -6.419 1.00 97.94 117 PHE A N 1
ATOM 951 C CA . PHE A 1 117 ? -6.756 -6.509 -5.299 1.00 97.94 117 PHE A CA 1
ATOM 952 C C . PHE A 1 117 ? -8.099 -7.146 -5.628 1.00 97.94 117 PHE A C 1
ATOM 954 O O . PHE A 1 117 ? -8.955 -6.504 -6.238 1.00 97.94 117 PHE A O 1
ATOM 961 N N . TYR A 1 118 ? -8.273 -8.395 -5.207 1.00 97.25 118 TYR A N 1
ATOM 962 C CA . TYR A 1 118 ? -9.462 -9.199 -5.470 1.00 97.25 118 TYR A CA 1
ATOM 963 C C . TYR A 1 118 ? -10.016 -9.689 -4.127 1.00 97.25 118 TYR A C 1
ATOM 965 O O . TYR A 1 118 ? -9.473 -10.648 -3.577 1.00 97.25 118 TYR A O 1
ATOM 973 N N . PRO A 1 119 ? -10.997 -8.983 -3.531 1.00 95.19 119 PRO A N 1
ATOM 974 C CA . PRO A 1 119 ? -11.685 -9.473 -2.337 1.00 95.19 119 PRO A CA 1
ATOM 975 C C . PRO A 1 119 ? -12.467 -10.763 -2.652 1.00 95.19 119 PRO A C 1
ATOM 977 O O . PRO A 1 119 ? -12.813 -10.966 -3.819 1.00 95.19 119 PRO A O 1
ATOM 980 N N . PRO A 1 120 ? -12.706 -11.623 -1.643 1.00 91.19 120 PRO A N 1
ATOM 981 C CA . PRO A 1 120 ? -13.442 -12.877 -1.804 1.00 91.19 120 PRO A CA 1
ATOM 982 C C . PRO A 1 120 ? -14.917 -12.675 -2.178 1.00 91.19 120 PRO A C 1
ATOM 984 O O . PRO A 1 120 ? -15.487 -11.596 -1.876 1.00 91.19 120 PRO A O 1
#

Foldseek 3Di:
DVVVVVCCVVPVQWDKDADDPFVVQRWIKTAGPVSPFIAIEGEFDDDPPDDFTKGFAWDADPVRDTAFAALVRGTFWYKYWYDDDPDIDIDTQGSVNCVVVQQGDDPVHRHDGMDGDDDD

InterPro domains:
  IPR011235 MepB-like [PF08877] (20-120)
  IPR038231 MepB-like superfamily [G3DSA:3.40.1350.140] (1-120)

Organism: NCBI:txid361101

Sequence (120 aa):
MKSIKLLKAIYPDFDIVKDKWNIDYEGLVLLSKDKQTYKRCRLAKQTPKKDGYFTAFWQKSSNGKNIPFTDDDLGEELIIIVEDKHKQGMFIIPKHDAIKRNIIATDESKGKMAMRFYPP

Radius of gyration: 14.03 Å; chains: 1; bounding box: 41×26×38 Å

pLDDT: mean 95.24, std 3.85, range [71.06, 98.38]

Secondary structure (DSSP, 8-state):
-HHHHHHHHH-TTSEEEE-SS-GGGT-EEEE-TTSS-EEEEEEEEEETTEEEEEEE-EEE-TTS-EEE-BHHHH-SEEEEEEEETTEEEEEEEEHHHHHHTT-SB-SS----SEEEE---